Protein AF-A0A7N2MP27-F1 (afdb_monomer_lite)

Sequence (103 aa):
MLTRLKSVESSRMAYTSKQEVRSMARARTNTHSDRDKAEHMWIANAVRVLSILGFNITIEVIRDTMNLSSSLNLDIHEMLGSEFCVLVAEGEAEQRSLTKKKG

Structure (mmCIF, N/CA/C/O backbone):
data_AF-A0A7N2MP27-F1
#
_entry.id   AF-A0A7N2MP27-F1
#
loop_
_atom_site.group_PDB
_atom_site.id
_atom_site.type_symbol
_atom_site.label_atom_id
_atom_site.label_alt_id
_atom_site.label_comp_id
_atom_site.label_asym_id
_atom_site.label_entity_id
_atom_site.label_seq_id
_atom_site.pdbx_PDB_ins_code
_atom_site.Cartn_x
_atom_site.Cartn_y
_atom_site.Cartn_z
_atom_site.occupancy
_atom_site.B_iso_or_equiv
_atom_site.auth_seq_id
_atom_site.auth_comp_id
_atom_site.auth_asym_id
_atom_site.auth_atom_id
_atom_site.pdbx_PD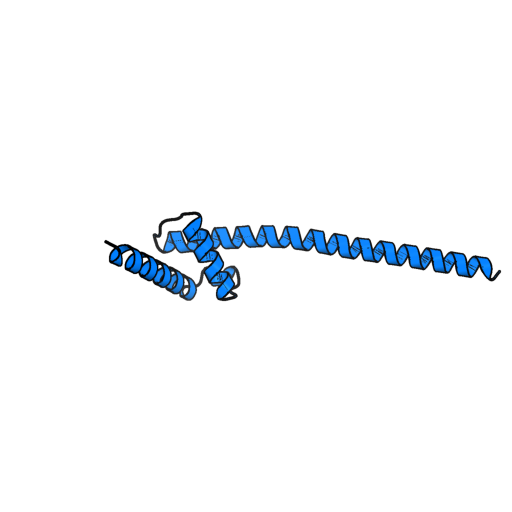B_model_num
ATOM 1 N N . MET A 1 1 ? 45.161 12.490 -48.864 1.00 64.19 1 MET A N 1
ATOM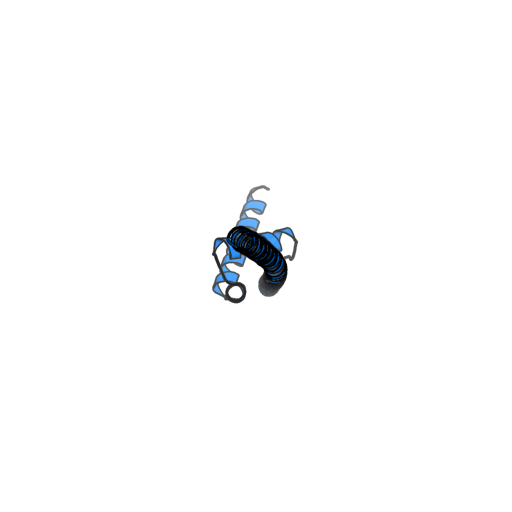 2 C CA . MET A 1 1 ? 44.566 11.274 -48.257 1.00 64.19 1 MET A CA 1
ATOM 3 C C . MET A 1 1 ? 44.207 11.474 -46.778 1.00 64.19 1 MET A C 1
ATOM 5 O O . MET A 1 1 ? 43.088 11.158 -46.399 1.00 64.19 1 MET A O 1
ATOM 9 N N . LEU A 1 2 ? 45.083 12.084 -45.967 1.00 68.50 2 LEU A N 1
ATOM 10 C CA . LEU A 1 2 ? 44.895 12.294 -44.517 1.00 68.50 2 LEU A CA 1
ATOM 11 C C . LEU A 1 2 ? 43.661 13.132 -44.099 1.00 68.50 2 LEU A C 1
ATOM 13 O O . LEU A 1 2 ? 43.058 12.882 -43.061 1.00 68.50 2 LEU A O 1
ATOM 17 N N . THR A 1 3 ? 43.263 14.123 -44.900 1.00 76.38 3 THR A N 1
ATOM 18 C CA . THR A 1 3 ? 42.130 15.022 -44.597 1.00 76.38 3 THR A CA 1
ATOM 19 C C . THR A 1 3 ? 40.771 14.327 -44.660 1.00 76.38 3 THR A C 1
ATOM 21 O O . THR A 1 3 ? 39.878 14.643 -43.877 1.00 76.38 3 THR A O 1
ATOM 24 N N . ARG A 1 4 ? 40.619 13.337 -45.549 1.00 81.69 4 ARG A N 1
ATOM 25 C CA . ARG A 1 4 ? 39.387 12.545 -45.654 1.00 81.69 4 ARG A CA 1
ATOM 26 C C . ARG A 1 4 ? 39.196 11.624 -44.449 1.00 81.69 4 ARG A C 1
ATOM 28 O O . ARG A 1 4 ? 38.074 11.493 -43.982 1.00 81.69 4 ARG A O 1
ATOM 35 N N . LEU A 1 5 ? 40.276 11.055 -43.908 1.00 82.06 5 LEU A N 1
ATOM 36 C CA . LEU A 1 5 ? 40.215 10.197 -42.718 1.00 82.06 5 LEU A CA 1
ATOM 37 C C . LEU A 1 5 ? 39.726 10.968 -41.483 1.00 82.06 5 LEU A C 1
ATOM 39 O O . LEU A 1 5 ? 38.771 10.537 -40.843 1.00 82.06 5 LEU A O 1
ATOM 43 N N . LYS A 1 6 ? 40.272 12.167 -41.233 1.00 87.81 6 LYS A N 1
ATOM 44 C CA . LYS A 1 6 ? 39.816 13.039 -40.132 1.00 87.81 6 LYS A CA 1
ATOM 45 C C . LYS A 1 6 ? 38.330 13.413 -40.243 1.00 87.81 6 LYS A C 1
ATOM 47 O O . LYS A 1 6 ? 37.625 13.489 -39.240 1.00 87.81 6 LYS A O 1
ATOM 52 N N . SER A 1 7 ? 37.840 13.632 -41.465 1.00 84.69 7 SER A N 1
ATOM 53 C CA . SER A 1 7 ? 36.428 13.947 -41.727 1.00 84.69 7 SER A CA 1
ATOM 54 C C . SER A 1 7 ? 35.496 12.759 -41.451 1.00 84.69 7 SER A C 1
ATOM 56 O O . SER A 1 7 ? 34.419 12.936 -40.874 1.00 84.69 7 SER A O 1
ATOM 58 N N . VAL A 1 8 ? 35.923 11.544 -41.803 1.00 87.56 8 VAL A N 1
ATOM 59 C CA . VAL A 1 8 ? 35.172 10.311 -41.525 1.00 87.56 8 VAL A CA 1
ATOM 60 C C . VAL A 1 8 ? 35.112 10.028 -40.024 1.00 87.56 8 VAL A C 1
ATOM 62 O O . VAL A 1 8 ? 34.038 9.726 -39.508 1.00 87.56 8 VAL A O 1
ATOM 65 N N . GLU A 1 9 ? 36.223 10.186 -39.303 1.00 90.44 9 GLU A N 1
ATOM 66 C CA . GLU A 1 9 ? 36.252 10.017 -37.845 1.00 90.44 9 GLU A CA 1
ATOM 67 C C . GLU A 1 9 ? 35.366 11.040 -37.135 1.00 90.44 9 GLU A C 1
ATOM 69 O O . GLU A 1 9 ? 34.565 10.666 -36.282 1.00 90.44 9 GLU A O 1
ATOM 74 N N . SER A 1 10 ? 35.422 12.312 -37.538 1.00 87.25 10 SER A N 1
ATOM 75 C CA . SER A 1 10 ? 34.558 13.358 -36.980 1.00 87.25 10 SER A CA 1
ATOM 76 C C . SER A 1 10 ? 33.069 13.053 -37.201 1.00 87.25 10 SER A C 1
ATOM 78 O O . SER A 1 10 ? 32.261 13.168 -36.278 1.00 87.25 10 SER A O 1
ATOM 80 N N . SER A 1 11 ? 32.713 12.561 -38.391 1.00 87.44 11 SER A N 1
ATOM 81 C CA . SER A 1 11 ? 31.341 12.150 -38.713 1.00 87.44 11 SER A CA 1
ATOM 82 C C . SER A 1 11 ? 30.893 10.940 -37.889 1.00 87.44 11 SER A C 1
ATOM 84 O O . SER A 1 11 ? 29.765 10.906 -37.393 1.00 87.44 11 SER A O 1
ATOM 86 N N . ARG A 1 12 ? 31.784 9.961 -37.694 1.00 91.25 12 ARG A N 1
ATOM 87 C CA . ARG A 1 12 ? 31.529 8.779 -36.864 1.00 91.25 12 ARG A CA 1
ATOM 88 C C . ARG A 1 12 ? 31.315 9.165 -35.402 1.00 91.25 12 ARG A C 1
ATOM 90 O O . ARG A 1 12 ? 30.344 8.717 -34.803 1.00 91.25 12 ARG A O 1
ATOM 97 N N . MET A 1 13 ? 32.157 10.037 -34.855 1.00 87.31 13 MET A N 1
ATOM 98 C CA . MET A 1 13 ? 32.026 10.541 -33.484 1.00 87.31 13 MET A CA 1
ATOM 99 C C . MET A 1 13 ? 30.708 11.297 -33.278 1.00 87.31 13 MET A C 1
ATOM 101 O O . MET A 1 13 ? 30.001 11.057 -32.299 1.00 87.31 13 MET A O 1
ATOM 105 N N . ALA A 1 14 ? 30.327 12.154 -34.229 1.00 88.88 14 ALA A N 1
ATOM 106 C CA . ALA A 1 14 ? 29.060 12.880 -34.175 1.00 88.88 14 ALA A CA 1
ATOM 107 C C . ALA A 1 14 ? 27.841 11.941 -34.232 1.00 88.88 14 ALA A C 1
ATOM 109 O O . ALA A 1 14 ? 26.834 12.188 -33.567 1.00 88.88 14 ALA A O 1
ATOM 110 N N . TYR A 1 15 ? 27.920 10.859 -35.010 1.00 84.50 15 TYR A N 1
ATOM 111 C CA . TYR A 1 15 ? 26.863 9.852 -35.073 1.00 84.50 15 TYR A CA 1
ATOM 112 C C . TYR A 1 15 ? 26.741 9.062 -33.764 1.00 84.50 15 TYR A C 1
ATOM 114 O O . TYR A 1 15 ? 25.631 8.912 -33.254 1.00 84.50 15 TYR A O 1
ATOM 122 N N . THR A 1 16 ? 27.863 8.618 -33.189 1.00 85.75 16 THR A N 1
ATOM 123 C CA . THR A 1 16 ? 27.881 7.907 -31.901 1.00 85.75 16 THR A CA 1
ATOM 124 C C . THR A 1 16 ? 27.313 8.778 -30.782 1.00 85.75 16 THR A C 1
ATOM 126 O O . THR A 1 16 ? 26.413 8.343 -30.073 1.00 85.75 16 THR A O 1
ATOM 129 N N . SER A 1 17 ? 27.718 10.047 -30.704 1.00 86.06 17 SER A N 1
ATOM 130 C CA . SER A 1 17 ? 27.183 10.980 -29.705 1.00 86.06 17 SER A CA 1
ATOM 131 C C . SER A 1 17 ? 25.667 11.191 -29.855 1.00 86.06 17 SER A C 1
ATOM 133 O O . SER A 1 17 ? 24.923 11.158 -28.875 1.00 86.06 17 SER A O 1
ATOM 135 N N . LYS A 1 18 ? 25.155 11.320 -31.089 1.00 84.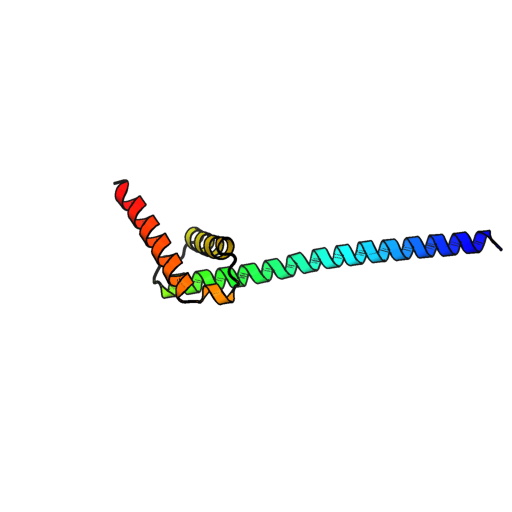38 18 LYS A N 1
ATOM 136 C CA . LYS A 1 18 ? 23.702 11.407 -31.338 1.00 84.38 18 LYS A CA 1
ATOM 137 C C . LYS A 1 18 ? 22.954 10.126 -30.950 1.00 84.38 18 LYS A C 1
ATOM 139 O O . LYS A 1 18 ? 21.806 10.216 -30.515 1.00 84.38 18 LYS A O 1
ATOM 144 N N . GLN A 1 19 ? 23.569 8.955 -31.124 1.00 80.69 19 GLN A N 1
ATOM 145 C CA . GLN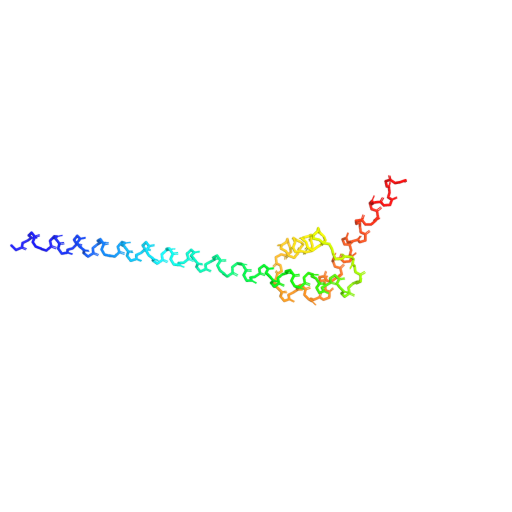 A 1 19 ? 23.004 7.671 -30.695 1.00 80.69 19 GLN A CA 1
ATOM 146 C C . GLN A 1 19 ? 22.912 7.587 -29.165 1.00 80.69 19 GLN A C 1
ATOM 148 O O . GLN A 1 19 ? 21.870 7.186 -28.654 1.00 80.69 19 GLN A O 1
ATOM 153 N N . GLU A 1 20 ? 23.939 8.033 -28.439 1.00 83.75 20 GLU A N 1
ATOM 154 C CA . GLU A 1 20 ? 23.961 8.054 -26.967 1.00 83.75 20 GLU A CA 1
ATOM 155 C C . GLU A 1 20 ? 22.931 9.029 -26.381 1.00 83.75 20 GLU A C 1
ATOM 157 O O . GLU A 1 20 ? 22.170 8.686 -25.478 1.00 83.75 20 GLU A O 1
ATOM 162 N N . VAL A 1 21 ? 22.809 10.231 -26.949 1.00 81.69 21 VAL A N 1
ATOM 163 C CA . VAL A 1 21 ? 21.774 11.190 -26.526 1.00 81.69 21 VAL A CA 1
ATOM 164 C C . VAL A 1 21 ? 20.368 10.621 -26.760 1.00 81.69 21 VAL A C 1
ATOM 166 O O . VAL A 1 21 ? 19.475 10.793 -25.927 1.00 81.69 21 VAL A O 1
ATOM 169 N N . ARG A 1 22 ? 20.156 9.894 -27.867 1.00 82.25 22 ARG A N 1
ATOM 170 C CA . ARG A 1 22 ? 18.880 9.218 -28.158 1.00 82.25 22 ARG A CA 1
ATOM 171 C C . ARG A 1 22 ? 18.605 8.034 -27.233 1.00 82.25 22 ARG A C 1
ATOM 173 O O . ARG A 1 22 ? 17.450 7.851 -26.849 1.00 82.25 22 ARG A O 1
ATOM 180 N N . SER A 1 23 ? 19.612 7.238 -26.876 1.00 77.81 23 SER A N 1
ATOM 181 C CA . SER A 1 23 ? 19.440 6.120 -25.940 1.00 77.81 23 SER A CA 1
ATOM 182 C C . SER A 1 23 ? 19.122 6.627 -24.531 1.00 77.81 23 SER A C 1
ATOM 184 O O . SER A 1 23 ? 18.190 6.126 -23.907 1.00 77.81 23 SER A O 1
ATOM 186 N N . MET A 1 24 ? 19.780 7.699 -24.082 1.00 76.62 24 MET A N 1
ATOM 187 C CA . MET A 1 24 ? 19.464 8.383 -22.824 1.00 76.62 24 MET A CA 1
ATOM 188 C C . MET A 1 24 ? 18.055 8.990 -22.811 1.00 76.62 24 MET A C 1
ATOM 190 O O . MET A 1 24 ? 17.352 8.894 -21.805 1.00 76.62 24 MET A O 1
ATOM 194 N N . ALA A 1 25 ? 17.615 9.600 -23.917 1.00 72.00 25 ALA A N 1
ATOM 195 C CA . ALA A 1 25 ? 16.255 10.126 -24.034 1.00 72.00 25 ALA A CA 1
ATOM 196 C C . ALA A 1 25 ? 15.200 9.006 -23.970 1.00 72.00 25 ALA A C 1
ATOM 198 O O . ALA A 1 25 ? 14.219 9.147 -23.246 1.00 72.00 25 ALA A O 1
ATOM 199 N N . ARG A 1 26 ? 15.427 7.871 -24.651 1.00 65.56 26 ARG A N 1
ATOM 200 C CA . ARG A 1 26 ? 14.545 6.690 -24.563 1.00 65.56 26 ARG A CA 1
ATOM 201 C C . ARG A 1 26 ? 14.515 6.060 -23.172 1.00 65.56 26 ARG A C 1
ATOM 203 O O . ARG A 1 26 ? 13.453 5.642 -22.721 1.00 65.56 26 ARG A O 1
ATOM 210 N N . ALA A 1 27 ? 15.652 6.003 -22.480 1.00 61.06 27 ALA A N 1
ATOM 211 C CA . ALA A 1 27 ? 15.700 5.514 -21.105 1.00 61.06 27 ALA A CA 1
ATOM 212 C C . ALA A 1 27 ? 14.836 6.387 -20.178 1.00 61.06 27 ALA A C 1
ATOM 214 O O . ALA A 1 27 ? 14.031 5.860 -19.416 1.00 61.06 27 ALA A O 1
ATOM 215 N N . ARG A 1 28 ? 14.916 7.719 -20.320 1.00 59.72 28 ARG A N 1
ATOM 216 C CA . ARG A 1 28 ? 14.084 8.670 -19.563 1.00 59.72 28 ARG A CA 1
ATOM 217 C C . ARG A 1 28 ? 12.585 8.498 -19.831 1.00 59.72 28 ARG A C 1
ATOM 219 O O . ARG A 1 28 ? 11.794 8.573 -18.895 1.00 59.72 28 ARG A O 1
ATOM 226 N N . THR A 1 29 ? 12.181 8.241 -21.077 1.00 54.75 29 THR A N 1
ATOM 227 C CA . THR A 1 29 ? 10.759 8.034 -21.409 1.00 54.75 29 THR A CA 1
ATOM 228 C C . THR A 1 29 ? 10.207 6.714 -20.872 1.00 54.75 29 THR A C 1
ATOM 230 O O . THR A 1 29 ? 9.066 6.683 -20.420 1.00 54.75 29 THR A O 1
ATOM 233 N N . ASN A 1 30 ? 11.008 5.642 -20.851 1.00 54.78 30 ASN A N 1
ATOM 234 C CA . ASN A 1 30 ? 10.573 4.363 -20.278 1.00 54.78 30 ASN A CA 1
ATOM 235 C C . ASN A 1 30 ? 10.415 4.448 -18.753 1.00 54.78 30 ASN A C 1
ATOM 237 O O . ASN A 1 30 ? 9.410 3.992 -18.219 1.00 54.78 30 ASN A O 1
ATOM 241 N N . THR A 1 31 ? 11.328 5.135 -18.058 1.00 49.97 31 THR A N 1
ATOM 242 C CA . THR A 1 31 ? 11.245 5.292 -16.594 1.00 49.97 31 THR A CA 1
ATOM 243 C C . THR A 1 31 ? 10.017 6.070 -16.114 1.00 49.97 31 THR A C 1
ATOM 245 O O . THR A 1 31 ? 9.597 5.887 -14.975 1.00 49.97 31 THR A O 1
ATOM 248 N N . HIS A 1 32 ? 9.439 6.934 -16.956 1.00 50.91 32 HIS A N 1
ATOM 249 C CA . HIS A 1 32 ? 8.223 7.674 -16.612 1.00 50.91 32 HIS A CA 1
ATOM 250 C C . HIS A 1 32 ? 6.976 6.789 -16.749 1.00 50.91 32 HIS A C 1
ATOM 252 O O . HIS A 1 32 ? 6.170 6.729 -15.829 1.00 50.91 32 HIS A O 1
ATOM 258 N N . SER A 1 33 ? 6.880 6.015 -17.838 1.00 54.34 33 SER A N 1
ATOM 259 C CA . SER A 1 33 ? 5.748 5.109 -18.085 1.00 54.34 33 SER A CA 1
ATOM 260 C C . SER A 1 33 ? 5.674 3.931 -17.105 1.00 54.34 33 SER A C 1
ATOM 262 O O . SER A 1 33 ? 4.575 3.444 -16.837 1.00 54.34 33 SER A O 1
ATOM 264 N N . ASP A 1 34 ? 6.809 3.465 -16.581 1.00 57.28 34 ASP A N 1
ATOM 265 C CA . ASP A 1 34 ? 6.847 2.361 -15.613 1.00 57.28 34 ASP A CA 1
ATOM 266 C C . ASP A 1 34 ? 6.483 2.818 -14.192 1.00 57.28 34 ASP A C 1
ATOM 268 O O . ASP A 1 34 ? 5.812 2.087 -13.462 1.00 57.28 34 ASP A O 1
ATOM 272 N N . ARG A 1 35 ? 6.837 4.057 -13.820 1.00 57.22 35 ARG A N 1
ATOM 273 C CA . ARG A 1 35 ? 6.445 4.655 -12.534 1.00 57.22 35 ARG A CA 1
ATOM 274 C C . ARG A 1 35 ? 4.940 4.883 -12.461 1.00 57.22 35 ARG A C 1
ATOM 276 O O . ARG A 1 35 ? 4.317 4.483 -11.483 1.00 57.22 35 ARG A O 1
ATOM 283 N N . ASP A 1 36 ? 4.355 5.424 -13.526 1.00 59.66 36 ASP A N 1
ATOM 284 C CA . ASP A 1 36 ? 2.919 5.704 -13.573 1.00 59.66 36 ASP A CA 1
ATOM 285 C C . ASP A 1 36 ? 2.090 4.412 -13.444 1.00 59.66 36 ASP A C 1
ATOM 287 O O . ASP A 1 36 ? 1.037 4.404 -12.811 1.00 59.66 36 ASP A O 1
ATOM 291 N N . LYS A 1 37 ? 2.571 3.281 -13.980 1.00 61.50 37 LYS A N 1
ATOM 292 C CA . LYS A 1 37 ? 1.913 1.972 -13.810 1.00 61.50 37 LYS A CA 1
ATOM 293 C C . LYS A 1 37 ? 2.025 1.433 -12.382 1.00 61.50 37 LYS A C 1
ATOM 295 O O . LYS A 1 37 ? 1.056 0.865 -11.880 1.00 61.50 37 LYS A O 1
ATOM 300 N N . ALA A 1 38 ? 3.175 1.616 -11.733 1.00 67.88 38 ALA A N 1
ATOM 301 C CA . ALA A 1 38 ? 3.387 1.181 -10.353 1.00 67.88 38 ALA A CA 1
ATOM 302 C C . ALA A 1 38 ? 2.493 1.952 -9.366 1.00 67.88 38 ALA A C 1
ATOM 304 O O . ALA A 1 38 ? 1.912 1.347 -8.464 1.00 67.88 38 ALA A O 1
ATOM 305 N N . GLU A 1 39 ? 2.290 3.254 -9.589 1.00 77.25 39 GLU A N 1
ATOM 306 C CA . GLU A 1 39 ? 1.416 4.071 -8.739 1.00 77.25 39 GLU A CA 1
ATOM 307 C C . GLU A 1 39 ? -0.037 3.579 -8.744 1.00 77.25 39 GLU A C 1
ATOM 309 O O . GLU A 1 39 ? -0.652 3.463 -7.684 1.00 77.25 39 GLU A O 1
ATOM 314 N N . HIS A 1 40 ? -0.574 3.190 -9.905 1.00 85.75 40 HIS A N 1
ATOM 315 C CA . HIS A 1 40 ? -1.930 2.637 -9.989 1.00 85.75 40 HIS A CA 1
ATOM 316 C C . HIS A 1 40 ? -2.079 1.323 -9.208 1.00 85.75 40 HIS A C 1
ATOM 318 O O . HIS A 1 40 ? -3.118 1.093 -8.585 1.00 85.75 40 HIS A O 1
ATOM 324 N N . MET A 1 41 ? -1.053 0.464 -9.215 1.00 90.50 41 MET A N 1
ATOM 325 C CA . MET A 1 41 ? -1.075 -0.794 -8.462 1.00 90.50 41 MET A CA 1
ATOM 326 C C . MET A 1 41 ? -1.029 -0.559 -6.949 1.00 90.50 41 MET A C 1
ATOM 328 O O . MET A 1 41 ? -1.787 -1.194 -6.216 1.00 90.50 41 MET A O 1
ATOM 332 N N . TRP A 1 42 ? -0.207 0.380 -6.475 1.00 90.50 42 TRP A N 1
ATOM 333 C CA . TRP A 1 42 ? -0.185 0.753 -5.059 1.00 90.50 42 TRP A CA 1
ATOM 334 C C . TRP A 1 42 ? -1.513 1.353 -4.595 1.00 90.50 42 TRP A C 1
ATOM 336 O O . TRP A 1 42 ? -2.014 0.964 -3.541 1.00 90.50 42 TRP A O 1
ATOM 346 N N . ILE A 1 43 ? -2.128 2.227 -5.400 1.00 94.50 43 ILE A N 1
ATOM 347 C CA . ILE A 1 43 ? -3.456 2.786 -5.103 1.00 94.50 43 ILE A CA 1
ATOM 348 C C . ILE A 1 43 ? -4.495 1.664 -4.995 1.00 94.50 43 ILE A C 1
ATOM 350 O O . ILE A 1 43 ? -5.251 1.612 -4.025 1.00 94.50 43 ILE A O 1
ATOM 354 N N . ALA A 1 44 ? -4.525 0.740 -5.961 1.00 95.25 44 ALA A N 1
ATOM 355 C CA . ALA A 1 44 ? -5.467 -0.378 -5.950 1.00 95.25 44 ALA A CA 1
ATOM 356 C C . ALA A 1 44 ? -5.293 -1.267 -4.706 1.00 95.25 44 ALA A C 1
ATOM 358 O O . ALA A 1 44 ? -6.281 -1.673 -4.086 1.00 95.25 44 ALA A O 1
ATOM 359 N N . ASN A 1 45 ? -4.047 -1.527 -4.305 1.00 96.19 45 ASN A N 1
ATOM 360 C CA . ASN A 1 45 ? -3.750 -2.318 -3.116 1.00 96.19 45 ASN A CA 1
ATOM 361 C C . ASN A 1 45 ? -4.117 -1.583 -1.825 1.00 96.19 45 ASN A C 1
ATOM 363 O O . ASN A 1 45 ? -4.726 -2.194 -0.951 1.00 96.19 45 ASN A O 1
ATOM 367 N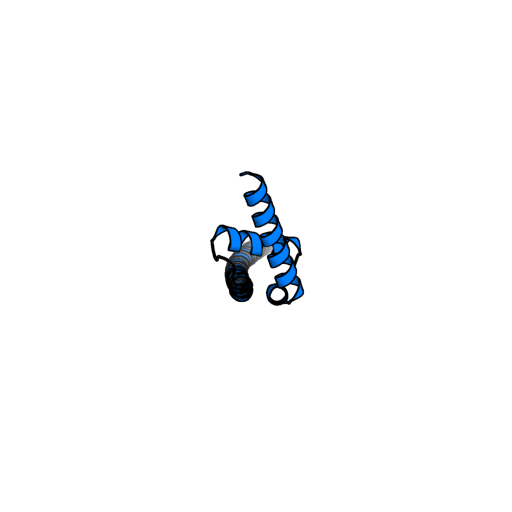 N . ALA A 1 46 ? -3.849 -0.280 -1.726 1.00 96.06 46 ALA A N 1
ATOM 368 C CA . ALA A 1 46 ? -4.285 0.535 -0.595 1.00 96.06 46 ALA A CA 1
ATOM 369 C C . ALA A 1 46 ? -5.815 0.502 -0.444 1.00 96.06 46 ALA A C 1
ATOM 371 O O . ALA A 1 46 ? -6.325 0.189 0.630 1.00 96.06 46 ALA A O 1
ATOM 372 N N . VAL A 1 47 ? -6.561 0.714 -1.534 1.00 96.81 47 VAL A N 1
ATOM 373 C CA . VAL A 1 47 ? -8.031 0.616 -1.535 1.00 96.81 47 VAL A CA 1
ATOM 374 C C . VAL A 1 47 ? -8.494 -0.768 -1.074 1.00 96.81 47 VAL A C 1
ATOM 376 O O . VAL A 1 47 ? -9.425 -0.871 -0.272 1.00 96.81 47 VAL A O 1
ATOM 379 N N . ARG A 1 48 ? -7.838 -1.839 -1.536 1.00 96.50 48 ARG A N 1
ATOM 380 C CA . ARG A 1 48 ? -8.161 -3.214 -1.136 1.00 96.50 48 ARG A CA 1
ATOM 381 C C . ARG A 1 48 ? -7.928 -3.454 0.356 1.00 96.50 48 ARG A C 1
ATOM 383 O O . ARG A 1 48 ? -8.817 -3.994 1.009 1.00 96.50 48 ARG A O 1
ATOM 390 N N . VAL A 1 49 ? -6.774 -3.057 0.890 1.00 96.94 49 VAL A N 1
ATOM 391 C CA . VAL A 1 49 ? -6.438 -3.194 2.318 1.00 96.94 49 VAL A CA 1
ATOM 392 C C . VAL A 1 49 ? -7.458 -2.451 3.177 1.00 96.94 49 VAL A C 1
ATOM 394 O O . VAL A 1 49 ? -8.051 -3.041 4.078 1.00 96.94 49 VAL A O 1
ATOM 397 N N . LEU A 1 50 ? -7.747 -1.192 2.840 1.00 96.62 50 LEU A N 1
ATOM 398 C CA . LEU A 1 50 ? -8.728 -0.374 3.558 1.00 96.62 50 LEU A CA 1
ATOM 399 C C . LEU A 1 50 ? -10.135 -0.982 3.511 1.00 96.62 50 LEU A C 1
ATOM 401 O O . LEU A 1 50 ? -10.832 -1.001 4.525 1.00 96.62 50 LEU A O 1
ATOM 405 N N . SER A 1 51 ? -10.529 -1.537 2.362 1.00 97.00 51 SER A N 1
ATOM 406 C CA . SER A 1 51 ? -11.817 -2.223 2.207 1.00 97.00 51 SER A CA 1
ATOM 407 C C . SER A 1 51 ? -11.919 -3.466 3.095 1.00 97.00 51 SER A C 1
ATOM 409 O O . SER A 1 51 ? -12.953 -3.683 3.720 1.00 97.00 51 SER A O 1
ATOM 411 N N . ILE A 1 52 ? -10.853 -4.273 3.175 1.00 95.50 52 ILE A N 1
ATOM 412 C CA . ILE A 1 52 ? -10.804 -5.484 4.015 1.00 95.50 52 ILE A CA 1
ATOM 413 C C . ILE A 1 52 ? -10.920 -5.124 5.499 1.00 95.50 52 ILE A C 1
ATOM 415 O O . ILE A 1 52 ? -11.618 -5.807 6.246 1.00 95.50 52 ILE A O 1
ATOM 419 N N . LEU A 1 53 ? -10.266 -4.042 5.918 1.00 95.25 53 LEU A N 1
ATOM 420 C CA . LEU A 1 53 ? -10.299 -3.556 7.299 1.00 95.25 53 LEU A CA 1
ATOM 421 C C . LEU A 1 53 ? -11.602 -2.817 7.652 1.00 95.25 53 LEU A C 1
ATOM 423 O O . LEU A 1 53 ? -11.825 -2.486 8.816 1.00 95.25 53 LEU A O 1
ATOM 427 N N . GLY A 1 54 ? -12.472 -2.557 6.671 1.00 95.19 54 GLY A N 1
ATOM 428 C CA . GLY A 1 54 ? -13.715 -1.811 6.872 1.00 95.19 54 GLY A CA 1
ATOM 429 C C . GLY A 1 54 ? -13.481 -0.334 7.199 1.00 95.19 54 GLY A C 1
ATOM 430 O O . GLY A 1 54 ? -14.255 0.270 7.944 1.00 95.19 54 GLY A O 1
ATOM 431 N N . PHE A 1 55 ? -12.390 0.247 6.697 1.00 94.50 55 PHE A N 1
ATOM 432 C CA . PHE A 1 55 ? -12.043 1.647 6.926 1.00 94.50 55 PHE A CA 1
ATOM 433 C C . PHE A 1 55 ? -12.635 2.565 5.864 1.00 94.50 55 PHE A C 1
ATOM 435 O O . PHE A 1 55 ? -12.994 2.144 4.764 1.00 94.50 55 PHE A O 1
ATOM 442 N N . ASN A 1 56 ? -12.744 3.849 6.210 1.00 92.69 56 ASN A N 1
ATOM 443 C CA . ASN A 1 56 ? -13.227 4.847 5.272 1.00 92.69 56 ASN A CA 1
ATOM 444 C C . ASN A 1 56 ? -12.182 5.083 4.174 1.00 92.69 56 ASN A C 1
ATOM 446 O O . ASN A 1 56 ? -10.997 5.249 4.459 1.00 92.69 56 ASN A O 1
ATOM 450 N N . ILE A 1 57 ? -12.629 5.122 2.922 1.00 94.69 57 ILE A N 1
ATOM 451 C CA . ILE A 1 57 ? -11.748 5.222 1.758 1.00 94.69 57 ILE A CA 1
ATOM 452 C C . ILE A 1 57 ? -11.781 6.665 1.260 1.00 94.69 57 ILE A C 1
ATOM 454 O O . ILE A 1 57 ? -12.611 7.039 0.433 1.00 94.69 57 ILE A O 1
ATOM 458 N N . THR A 1 58 ? -10.886 7.491 1.794 1.00 95.00 58 THR A N 1
ATOM 459 C CA . THR A 1 58 ? -10.673 8.871 1.336 1.00 95.00 58 THR A CA 1
ATOM 460 C C . THR A 1 58 ? -9.313 8.996 0.657 1.00 95.00 58 THR A C 1
ATOM 462 O O . THR A 1 58 ? -8.424 8.173 0.867 1.00 95.00 58 THR A O 1
ATOM 465 N N . ILE A 1 59 ? -9.131 10.046 -0.149 1.00 93.56 59 ILE A N 1
ATOM 466 C CA . ILE A 1 59 ? -7.849 10.317 -0.824 1.00 93.56 59 ILE A CA 1
ATOM 467 C C . ILE A 1 59 ? -6.705 10.427 0.194 1.00 93.56 59 ILE A C 1
ATOM 469 O O . ILE A 1 59 ? -5.607 9.939 -0.057 1.00 93.56 59 ILE A O 1
ATOM 473 N N . GLU A 1 60 ? -6.971 11.035 1.349 1.00 92.00 60 GLU A N 1
ATOM 474 C CA . GLU A 1 60 ? -5.998 11.199 2.431 1.00 92.00 60 GLU A CA 1
ATOM 475 C C . GLU A 1 60 ? -5.568 9.842 2.997 1.00 92.00 60 GLU A C 1
ATOM 477 O O . GLU A 1 60 ? -4.378 9.545 3.012 1.00 92.00 60 GLU A O 1
ATOM 482 N N . VAL A 1 61 ? -6.524 8.975 3.345 1.00 92.19 61 VAL A N 1
ATOM 483 C CA . VAL A 1 61 ? -6.239 7.652 3.926 1.00 92.19 61 VAL A CA 1
ATOM 484 C C . VAL A 1 61 ? -5.556 6.723 2.913 1.00 92.19 61 VAL A C 1
ATOM 486 O O . VAL A 1 61 ? -4.645 5.976 3.273 1.00 92.19 61 VAL A O 1
ATOM 489 N N . ILE A 1 62 ? -5.934 6.792 1.630 1.00 95.12 62 ILE A N 1
ATOM 490 C CA . ILE A 1 62 ? -5.245 6.062 0.552 1.00 95.12 62 ILE A CA 1
ATOM 491 C C . ILE A 1 62 ? -3.787 6.513 0.462 1.00 95.12 62 ILE A C 1
ATOM 493 O O . ILE A 1 62 ? -2.883 5.677 0.460 1.00 95.12 62 ILE A O 1
ATOM 497 N N . ARG A 1 63 ? -3.552 7.830 0.404 1.00 93.69 63 ARG A N 1
ATOM 498 C CA . ARG A 1 63 ? -2.204 8.395 0.311 1.00 93.69 63 ARG A CA 1
ATOM 499 C C . ARG A 1 63 ? -1.361 8.003 1.519 1.00 93.69 63 ARG A C 1
ATOM 501 O O . ARG A 1 63 ? -0.211 7.620 1.347 1.00 93.69 63 ARG A O 1
ATOM 508 N N . ASP A 1 64 ? -1.922 8.070 2.718 1.00 93.81 64 ASP A N 1
ATOM 509 C CA . ASP A 1 64 ? -1.196 7.744 3.943 1.00 93.81 64 ASP A CA 1
ATOM 510 C C . ASP A 1 64 ? -0.852 6.246 3.997 1.00 93.81 64 ASP A C 1
ATOM 512 O O . ASP A 1 64 ? 0.273 5.885 4.340 1.00 93.81 64 ASP A O 1
ATOM 516 N N . THR A 1 65 ? -1.751 5.378 3.523 1.00 95.50 65 THR A N 1
ATOM 517 C CA . THR A 1 65 ? -1.489 3.936 3.364 1.00 95.50 65 THR A CA 1
ATOM 518 C C . THR A 1 65 ? -0.363 3.668 2.355 1.00 95.50 65 THR A C 1
ATOM 520 O O . THR A 1 65 ? 0.519 2.852 2.616 1.00 95.50 65 THR A O 1
ATOM 523 N N . MET A 1 66 ? -0.340 4.373 1.219 1.00 92.94 66 MET A N 1
ATOM 524 C CA . MET A 1 66 ? 0.749 4.264 0.234 1.00 92.94 66 MET A CA 1
ATOM 525 C C . MET A 1 66 ? 2.080 4.812 0.763 1.00 92.94 66 MET A C 1
ATOM 527 O O . MET A 1 66 ? 3.147 4.257 0.505 1.00 92.94 66 MET A O 1
ATOM 531 N N . ASN A 1 67 ? 2.037 5.908 1.516 1.00 93.19 67 ASN A N 1
ATOM 532 C CA . ASN A 1 67 ? 3.228 6.468 2.143 1.00 93.19 67 ASN A CA 1
ATOM 533 C C . ASN A 1 67 ? 3.797 5.502 3.183 1.00 93.19 67 ASN A C 1
ATOM 535 O O . ASN A 1 67 ? 5.013 5.337 3.253 1.00 93.19 67 ASN A O 1
ATOM 539 N N . LEU A 1 68 ? 2.933 4.820 3.942 1.00 94.38 68 LEU A N 1
ATOM 540 C CA . LEU A 1 68 ? 3.343 3.794 4.892 1.00 94.38 68 LEU A CA 1
ATOM 541 C C . LEU A 1 68 ? 4.056 2.639 4.177 1.00 94.38 68 LEU A C 1
ATOM 543 O O . LEU A 1 68 ? 5.174 2.301 4.564 1.00 94.38 68 LEU A O 1
ATOM 547 N N . SER A 1 69 ? 3.487 2.096 3.093 1.00 93.06 69 SER A N 1
ATOM 548 C CA . SER A 1 69 ? 4.154 1.033 2.321 1.00 93.06 69 SER A CA 1
ATOM 549 C C . SER A 1 69 ? 5.495 1.494 1.751 1.00 93.06 69 SER A C 1
ATOM 551 O O . SER A 1 69 ? 6.476 0.756 1.821 1.00 93.06 69 SER A O 1
ATOM 553 N N . SER A 1 70 ? 5.573 2.738 1.265 1.00 90.81 70 SER A N 1
ATOM 554 C CA . SER A 1 70 ? 6.830 3.320 0.789 1.00 90.81 70 SER A CA 1
ATOM 555 C C . SER A 1 70 ? 7.857 3.500 1.909 1.00 90.81 70 SER A C 1
ATOM 557 O O . SER A 1 70 ? 9.036 3.250 1.678 1.00 90.81 70 SER A O 1
ATOM 559 N N . SER A 1 71 ? 7.448 3.921 3.110 1.00 93.00 71 SER A N 1
ATOM 560 C CA . SER A 1 71 ? 8.362 4.103 4.250 1.00 93.00 71 SER A CA 1
ATOM 561 C C . SER A 1 71 ? 8.918 2.785 4.783 1.00 93.00 71 SER A C 1
ATOM 563 O O . SER A 1 71 ? 10.040 2.741 5.279 1.00 93.00 71 SER A O 1
ATOM 565 N N . LEU A 1 72 ? 8.145 1.708 4.634 1.00 91.44 72 LEU A N 1
ATOM 566 C CA . LEU A 1 72 ? 8.538 0.346 4.978 1.00 91.44 72 LEU A CA 1
ATOM 567 C C . LEU A 1 72 ? 9.303 -0.338 3.836 1.00 91.44 72 LEU A C 1
ATOM 569 O O . LEU A 1 72 ? 9.749 -1.470 3.991 1.00 91.44 72 LEU A O 1
ATOM 573 N N . ASN A 1 73 ? 9.474 0.361 2.708 1.00 91.25 73 ASN A N 1
ATOM 574 C CA . ASN A 1 73 ? 10.154 -0.118 1.513 1.00 91.25 73 ASN A CA 1
ATOM 575 C C . ASN A 1 73 ? 9.572 -1.449 0.992 1.00 91.25 73 ASN A C 1
ATOM 577 O O . ASN A 1 73 ? 10.315 -2.308 0.513 1.00 91.25 73 ASN A O 1
ATOM 581 N N . LEU A 1 74 ? 8.247 -1.595 1.109 1.00 89.69 74 LEU A N 1
ATOM 582 C CA . LEU A 1 74 ? 7.507 -2.784 0.699 1.00 89.69 74 LEU A CA 1
ATOM 583 C C . LEU A 1 74 ? 7.287 -2.810 -0.812 1.00 89.69 74 LEU A C 1
ATOM 585 O O . LEU A 1 74 ? 6.961 -1.790 -1.430 1.00 89.69 74 LEU A O 1
ATOM 589 N N . ASP A 1 75 ? 7.387 -4.000 -1.391 1.00 89.31 75 ASP A N 1
ATOM 590 C CA . ASP A 1 75 ? 6.919 -4.254 -2.744 1.00 89.31 75 ASP A CA 1
ATOM 591 C C . ASP A 1 75 ? 5.380 -4.261 -2.804 1.00 89.31 75 ASP A C 1
ATOM 593 O O . ASP A 1 75 ? 4.672 -4.466 -1.813 1.00 89.31 75 ASP A O 1
ATOM 597 N N . ILE A 1 76 ? 4.838 -4.058 -4.005 1.00 87.44 76 ILE A N 1
ATOM 598 C CA . ILE A 1 76 ? 3.398 -3.992 -4.275 1.00 87.44 76 ILE A CA 1
ATOM 599 C C . ILE A 1 76 ? 2.666 -5.203 -3.679 1.00 87.44 76 ILE A C 1
ATOM 601 O O . ILE A 1 76 ? 1.580 -5.060 -3.116 1.00 87.44 76 ILE A O 1
ATOM 605 N N . HIS A 1 77 ? 3.245 -6.397 -3.801 1.00 88.44 77 HIS A N 1
ATOM 606 C CA . HIS A 1 77 ? 2.629 -7.636 -3.332 1.00 88.44 77 HIS A CA 1
ATOM 607 C C . HIS A 1 77 ? 2.617 -7.769 -1.805 1.00 88.44 77 HIS A C 1
ATOM 609 O O . HIS A 1 77 ? 1.688 -8.361 -1.254 1.00 88.44 77 HIS A O 1
ATOM 615 N N . GLU A 1 78 ? 3.597 -7.180 -1.122 1.00 91.56 78 GLU A N 1
ATOM 616 C CA . GLU A 1 78 ? 3.728 -7.244 0.336 1.00 91.56 78 GLU A CA 1
ATOM 617 C C . GLU A 1 78 ? 2.649 -6.410 1.042 1.00 91.56 78 GLU A C 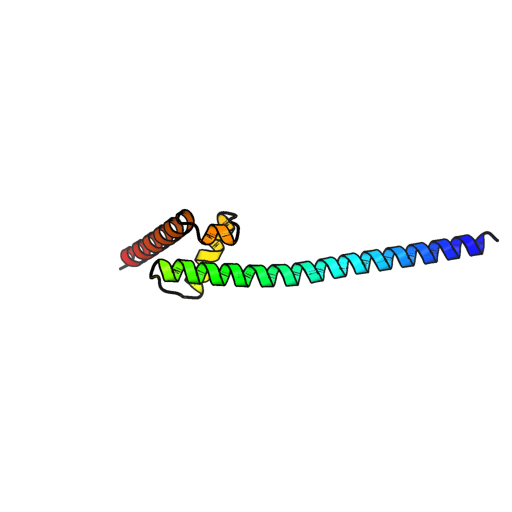1
ATOM 619 O O . GLU A 1 78 ? 2.216 -6.761 2.138 1.00 91.56 78 GLU A O 1
ATOM 624 N N . MET A 1 79 ? 2.101 -5.384 0.376 1.00 93.38 79 MET A N 1
ATOM 625 C CA . MET A 1 79 ? 0.953 -4.615 0.882 1.00 93.38 79 MET A CA 1
ATOM 626 C C . MET A 1 79 ? -0.308 -5.461 1.108 1.00 93.38 79 MET A C 1
ATOM 628 O O . MET A 1 79 ? -1.215 -5.034 1.810 1.00 93.38 79 MET A O 1
ATOM 632 N N . LEU A 1 80 ? -0.418 -6.642 0.496 1.00 92.81 80 LEU A N 1
ATOM 633 C CA . LEU A 1 80 ? -1.569 -7.531 0.691 1.00 92.81 80 LEU A CA 1
ATOM 634 C C . LEU A 1 80 ? -1.336 -8.566 1.802 1.00 92.81 80 LEU A C 1
ATOM 636 O O . LEU A 1 80 ? -2.215 -9.390 2.062 1.00 92.81 80 LEU A O 1
ATOM 640 N N . GLY A 1 81 ? -0.165 -8.529 2.443 1.00 93.69 81 GLY A N 1
ATOM 641 C CA . GLY A 1 81 ? 0.180 -9.366 3.583 1.00 93.69 81 GLY A CA 1
ATOM 642 C C . GLY A 1 81 ? -0.569 -8.962 4.852 1.00 93.69 81 GLY A C 1
ATOM 643 O O . GLY A 1 81 ? -0.938 -7.803 5.055 1.00 93.69 81 GLY A O 1
ATOM 644 N N . SER A 1 82 ? -0.778 -9.930 5.746 1.00 93.81 82 SER A N 1
ATOM 645 C CA . SER A 1 82 ? -1.439 -9.688 7.032 1.00 93.81 82 SER A CA 1
ATOM 646 C C . SER A 1 82 ? -0.670 -8.707 7.914 1.00 93.81 82 SER A C 1
ATOM 648 O O . SER A 1 82 ? -1.297 -7.932 8.629 1.00 93.81 82 SER A O 1
ATOM 650 N N . GLU A 1 83 ? 0.664 -8.709 7.848 1.00 94.69 83 GLU A N 1
ATOM 651 C CA . GLU A 1 83 ? 1.509 -7.789 8.620 1.00 94.69 83 GLU A CA 1
ATOM 652 C C . GLU A 1 83 ? 1.214 -6.333 8.251 1.00 94.69 83 GLU A C 1
ATOM 654 O O . GLU A 1 83 ? 1.003 -5.501 9.131 1.00 94.69 83 GLU A O 1
ATOM 659 N N . PHE A 1 84 ? 1.094 -6.035 6.956 1.00 95.56 84 PHE A N 1
ATOM 660 C CA . PHE A 1 84 ? 0.762 -4.690 6.500 1.00 95.56 84 PHE A CA 1
ATOM 661 C C . PHE A 1 84 ? -0.651 -4.265 6.923 1.00 95.56 84 PHE A C 1
ATOM 663 O O . PHE A 1 84 ? -0.842 -3.147 7.396 1.00 95.56 84 PHE A O 1
ATOM 670 N N . CYS A 1 85 ? -1.640 -5.160 6.834 1.00 95.19 85 CYS A N 1
ATOM 671 C CA . CYS A 1 85 ? -3.000 -4.884 7.309 1.00 95.19 85 CYS A CA 1
ATOM 672 C C . CYS A 1 85 ? -3.046 -4.533 8.806 1.00 95.19 85 CYS A C 1
ATOM 674 O O . CYS A 1 85 ? -3.796 -3.639 9.196 1.00 95.19 85 CYS A O 1
ATOM 676 N N . VAL A 1 86 ? -2.249 -5.213 9.640 1.00 96.62 86 VAL A N 1
ATOM 677 C CA . VAL A 1 86 ? -2.145 -4.904 11.075 1.00 96.62 86 VAL A CA 1
ATOM 678 C C . VAL A 1 86 ? -1.573 -3.503 11.281 1.00 96.62 86 VAL A C 1
ATOM 680 O O . VAL A 1 86 ? -2.184 -2.711 11.991 1.00 96.62 86 VAL A O 1
ATOM 683 N N . LEU A 1 87 ? -0.482 -3.156 10.594 1.00 96.31 87 LEU A N 1
ATOM 684 C CA . LEU A 1 87 ? 0.136 -1.828 10.698 1.00 96.31 87 LEU A CA 1
ATOM 685 C C . LEU A 1 87 ? -0.815 -0.701 10.266 1.00 96.31 87 LEU A C 1
ATOM 687 O O . LEU A 1 87 ? -0.901 0.334 10.927 1.00 96.31 87 LEU A O 1
ATOM 691 N N . VAL A 1 88 ? -1.577 -0.906 9.187 1.00 96.25 88 VAL A N 1
ATOM 692 C CA . VAL A 1 88 ? -2.604 0.053 8.745 1.00 96.25 88 VAL A CA 1
ATOM 693 C C . VAL A 1 88 ? -3.701 0.209 9.805 1.00 96.25 88 VAL A C 1
ATOM 695 O O . VAL A 1 88 ? -4.155 1.324 10.065 1.00 96.25 88 VAL A O 1
ATOM 698 N N . ALA A 1 89 ? -4.116 -0.883 10.452 1.00 95.75 89 ALA A N 1
ATOM 699 C CA . ALA A 1 89 ? -5.107 -0.840 11.523 1.00 95.75 89 ALA A CA 1
ATOM 700 C C . ALA A 1 89 ? -4.604 -0.131 12.787 1.00 95.75 89 ALA A C 1
ATOM 702 O O . ALA A 1 89 ? -5.358 0.629 13.397 1.00 95.75 89 ALA A O 1
ATOM 703 N N . GLU A 1 90 ? -3.345 -0.346 13.161 1.00 94.88 90 GLU A N 1
ATOM 704 C CA . GLU A 1 90 ? -2.700 0.333 14.286 1.00 94.88 90 GLU A CA 1
ATOM 705 C C . GLU A 1 90 ? -2.614 1.844 14.050 1.00 94.88 90 GLU A C 1
ATOM 707 O O . GLU A 1 90 ? -3.040 2.619 14.910 1.00 94.88 90 GLU A O 1
ATOM 712 N N . GLY A 1 91 ? -2.164 2.265 12.863 1.00 92.19 91 GLY A N 1
ATOM 713 C CA . GLY A 1 91 ? -2.093 3.681 12.498 1.00 92.19 91 GLY A CA 1
ATOM 714 C C . GLY A 1 91 ? -3.462 4.372 12.527 1.00 92.19 91 GLY A C 1
ATOM 715 O O . GLY A 1 91 ? -3.610 5.446 13.109 1.00 92.19 91 GLY A O 1
ATOM 716 N N . GLU A 1 92 ? -4.501 3.733 11.980 1.00 91.31 92 GLU A N 1
ATOM 717 C CA . GLU A 1 92 ? -5.869 4.271 12.026 1.00 91.31 92 GLU A CA 1
ATOM 718 C C . GLU A 1 92 ? -6.422 4.330 13.463 1.00 91.31 92 GLU A C 1
ATOM 720 O O . GLU A 1 92 ? -7.119 5.280 13.839 1.00 91.31 92 GLU A O 1
ATOM 725 N N . ALA A 1 93 ? -6.114 3.337 14.304 1.00 91.25 93 ALA A N 1
ATOM 726 C CA . ALA A 1 93 ? -6.504 3.348 15.711 1.00 91.25 93 ALA A CA 1
ATOM 727 C C . ALA A 1 93 ? -5.840 4.507 16.476 1.00 91.25 93 ALA A C 1
ATOM 729 O O . ALA A 1 93 ? -6.517 5.200 17.247 1.00 91.25 93 ALA A O 1
ATOM 730 N N . GLU A 1 94 ? -4.554 4.764 16.225 1.00 90.50 94 GLU A N 1
ATOM 731 C CA . GLU A 1 94 ? -3.824 5.900 16.789 1.00 90.50 94 GLU A CA 1
ATOM 732 C C . GLU A 1 94 ? -4.440 7.234 16.337 1.00 90.50 94 GLU A C 1
ATOM 734 O O . GLU A 1 94 ? -4.809 8.056 17.183 1.00 90.50 94 GLU A O 1
ATOM 739 N N . GLN A 1 95 ? -4.685 7.409 15.035 1.00 86.69 95 GLN A N 1
ATOM 740 C CA . GLN A 1 95 ? -5.342 8.588 14.453 1.00 86.69 95 GLN A CA 1
ATOM 741 C C . GLN A 1 95 ? -6.698 8.885 15.127 1.00 86.69 95 GLN A C 1
ATOM 743 O O . GLN A 1 95 ? -7.000 10.021 15.523 1.00 86.69 95 GLN A O 1
ATOM 748 N N . ARG A 1 96 ? -7.527 7.851 15.320 1.00 85.56 96 ARG A N 1
ATOM 749 C CA . ARG A 1 96 ? -8.830 7.958 16.003 1.00 85.56 96 ARG A CA 1
ATOM 750 C C . ARG A 1 96 ? -8.697 8.275 17.487 1.00 85.56 96 ARG A C 1
ATOM 752 O O . ARG A 1 96 ? -9.577 8.918 18.057 1.00 85.56 96 ARG A O 1
ATOM 759 N N . SER A 1 97 ? -7.633 7.821 18.139 1.00 87.12 97 SER A N 1
ATOM 760 C CA . SER A 1 97 ? -7.394 8.124 19.552 1.00 87.12 97 SER A CA 1
ATOM 761 C C . SER A 1 97 ? -7.016 9.597 19.761 1.00 87.12 97 SER A C 1
ATOM 763 O O . SER A 1 97 ? -7.518 10.242 20.683 1.00 87.12 97 SER A O 1
ATOM 765 N N . LEU A 1 98 ? -6.207 10.160 18.858 1.00 82.38 98 LEU A N 1
ATOM 766 C CA . LEU A 1 98 ? -5.757 11.552 18.908 1.00 82.38 98 LEU A CA 1
ATOM 767 C C . LEU A 1 98 ? -6.899 12.536 18.648 1.00 82.38 98 LEU A C 1
ATOM 769 O O . LEU A 1 98 ? -7.010 13.556 19.329 1.00 82.38 98 LEU A O 1
ATOM 773 N N . THR A 1 99 ? -7.780 12.215 17.701 1.00 75.81 99 THR A N 1
ATOM 774 C CA . THR A 1 99 ? -8.967 13.031 17.398 1.00 75.81 99 THR A CA 1
ATOM 775 C C . THR A 1 99 ? -9.982 13.030 18.542 1.00 75.81 99 THR A C 1
ATOM 777 O O . THR A 1 99 ? -10.574 14.068 18.826 1.00 75.81 99 THR A O 1
ATOM 780 N N . LYS A 1 100 ? -10.124 11.915 19.272 1.00 65.50 100 LYS A N 1
ATOM 781 C CA . LYS A 1 100 ? -10.977 11.828 20.472 1.00 65.50 100 LYS A CA 1
ATOM 782 C C . LYS A 1 100 ? -10.436 12.598 21.678 1.00 65.50 100 LYS A C 1
ATOM 784 O O . LYS A 1 100 ? -11.217 12.998 22.528 1.00 65.50 100 LYS A O 1
ATOM 789 N N . LYS A 1 101 ? -9.120 12.809 21.769 1.00 58.81 101 LYS A N 1
ATOM 790 C CA . LYS A 1 101 ? -8.471 13.490 22.906 1.00 58.81 101 LYS A CA 1
ATOM 791 C C . LYS A 1 101 ? -8.538 15.024 22.826 1.00 58.81 101 LYS A C 1
ATOM 793 O O . LYS A 1 101 ? -8.094 15.703 23.746 1.00 58.81 101 LYS A O 1
ATOM 798 N N . LYS A 1 102 ? -9.045 15.568 21.716 1.00 52.72 102 LYS A N 1
ATOM 799 C CA . LYS A 1 102 ? -9.127 17.012 21.440 1.00 52.72 102 LYS A CA 1
ATOM 800 C C . LYS A 1 102 ? -10.535 17.598 21.649 1.00 52.72 102 LYS A C 1
ATOM 802 O O . LYS A 1 102 ? -10.750 18.750 21.277 1.00 52.72 102 LYS A O 1
ATOM 807 N N . GLY A 1 103 ? -11.459 16.808 22.202 1.00 45.12 103 GLY A N 1
ATOM 808 C CA . GLY A 1 103 ? -12.816 17.205 22.594 1.00 45.12 103 GLY A CA 1
ATOM 809 C C . GLY A 1 103 ? -12.998 17.203 24.103 1.00 45.12 103 GLY A C 1
ATOM 810 O O . GLY A 1 103 ? -12.302 16.404 24.770 1.00 45.12 103 GLY A O 1
#

InterPro domains:
  IPR036612 K Homology domain, type 1 superfamily [SSF54791] (38-97)

Foldseek 3Di:
DVVVVVVVVVVVVVVVVVVVVVVVVVVVVVVVVVVVVQVVLLLVLLVVLCVVVVHDDDPVLSVVLSVVCVVVVHDSVCSNDPVSSVVSVVVVVVVVVVVVVVD

Radius of gyration: 25.27 Å; chains: 1; bounding box: 59×27×71 Å

Secondary structure (DSSP, 8-state):
-HHHHHHHHHHHHHHHHHHHHHHHHHHHHHHHHHHHHHHHHHHHHHHHHHHHHT----HHHHHHHHHHHHHTT--TTGGGSHHHHHHHHHHHHHHHHHHHTT-

Organism: Quercus lobata (NCBI:txid97700)

pLDDT: mean 84.22, std 13.63, range [45.12, 97.0]